Protein AF-A0AA35KRL3-F1 (afdb_monomer_lite)

Sequence (174 aa):
MENLPENLLLDILSLVPARDLICNCQLVCSQWRDLVDLPV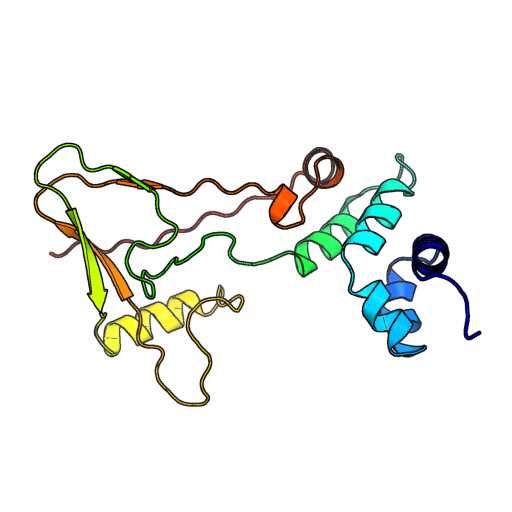LWKRKFRKRDHDSSPKPLAFYIFSRLKKNLIKNPDGQDGLDSWEIQTPAKGHWETEELSVEDSKSVGEMLSPYKMSNFGKNVEDAPVQLYCFAARNGPCSKSQLITLKDEGYWDELMDEARPTIEVKDWVDTPN

Foldseek 3Di:
DPDDPLVVVLVVLLPDDLVCLVPPQCPPDVSSVVSSLDLVSLVSNLVPDDPPDASAVSLVVSCVSLDAPQQPCQQCPVPCPQKDKDDPDPKDKGKAWDDLVVLVVVCVVCVVVPRPHQADPPDPDRRTTIHIDIPDDDMDIDHDGDVVVSSQDDVSCVRNVDDDDDDDDDDDDD

Secondary structure (DSSP, 8-state):
-TT--HHHHHHHHHHS-HHHHHHTGGGT-HHHHHHHHSHHHHHHHHHTS-TTS-SHHHHHHHHHHH-S--SSSSS-TTTTTT-EEE-SSS-EEEEEEPPHHHHHHHHHHHGGG--S-SS---TT-----EEEEEESS--EEE----TTTTT--HHHHHHH-PPPP---------

InterPro domains:
  IPR001810 F-box domain [PF12937] (2-47)
  IPR001810 F-box domain [PS50181] (1-45)
  IPR001810 F-box domain [SM00256] (4-45)
  IPR007397 F-box associated (FBA) domain [PF04300] (64-171)
  IPR007397 F-box associated (FBA) domain [PS51114] (60-174)
  IPR008979 Galactose-binding-like domain superfamily [SSF49785] (60-171)
  IPR036047 F-box-like domain superfamily [SSF81383] (1-53)
  IPR039752 F-box only protein [PTHR12125] (2-170)

pLDDT: mean 85.32, std 13.03, range [41.31, 96.75]

Radius of gyration: 21.5 Å; chains: 1; bounding box: 51×33×60 Å

Structure (mmCIF, N/CA/C/O backbone):
data_AF-A0AA35KRL3-F1
#
_entry.id   AF-A0AA35KRL3-F1
#
loop_
_atom_site.group_PDB
_atom_site.id
_atom_site.type_symbol
_atom_site.label_atom_id
_atom_site.label_alt_id
_atom_site.label_comp_id
_atom_site.label_asym_id
_atom_site.label_entity_id
_atom_site.label_seq_id
_atom_site.pdbx_PDB_ins_code
_atom_site.Cartn_x
_atom_site.Cartn_y
_atom_site.Cartn_z
_atom_site.occupancy
_atom_site.B_iso_or_equiv
_atom_site.auth_seq_id
_atom_site.auth_comp_id
_atom_site.auth_asym_id
_atom_site.auth_atom_id
_atom_site.pdbx_PDB_model_num
ATOM 1 N N . MET A 1 1 ? -12.073 -16.947 30.203 1.00 54.19 1 MET A N 1
ATOM 2 C CA . MET A 1 1 ? -12.677 -16.287 29.021 1.00 54.19 1 MET A CA 1
ATOM 3 C C . MET A 1 1 ? -12.269 -17.051 27.751 1.00 54.19 1 MET A C 1
ATOM 5 O O . MET A 1 1 ? -11.969 -16.442 26.740 1.00 54.19 1 MET A O 1
ATOM 9 N N . GLU A 1 2 ? -12.225 -18.389 27.804 1.00 52.94 2 GLU A N 1
ATOM 10 C CA . GLU A 1 2 ? -11.444 -19.212 26.857 1.00 52.94 2 GLU A CA 1
ATOM 11 C C . GLU A 1 2 ? -12.204 -19.703 25.615 1.00 52.94 2 GLU A C 1
ATOM 13 O O . GLU A 1 2 ? -11.661 -20.502 24.873 1.00 52.94 2 GLU A O 1
ATOM 18 N N . ASN A 1 3 ? -13.426 -19.240 25.331 1.00 68.75 3 ASN A N 1
ATOM 19 C CA . ASN A 1 3 ? -14.179 -19.728 24.161 1.00 68.75 3 ASN A CA 1
ATOM 20 C C . ASN A 1 3 ? -15.053 -18.651 23.500 1.00 68.75 3 ASN A C 1
ATOM 22 O O . ASN A 1 3 ? -16.167 -18.940 23.067 1.00 68.75 3 ASN A O 1
ATOM 26 N N . LEU A 1 4 ? -14.597 -17.395 23.443 1.00 76.00 4 LEU A N 1
ATOM 27 C CA . LEU A 1 4 ? -15.274 -16.408 22.599 1.00 76.00 4 LEU A CA 1
ATOM 28 C C . LEU A 1 4 ? -14.682 -16.467 21.178 1.00 76.00 4 LEU A C 1
ATOM 30 O O . LEU A 1 4 ? -13.475 -16.276 21.036 1.00 76.00 4 LEU A O 1
ATOM 34 N N . PRO A 1 5 ? -15.494 -16.695 20.129 1.00 89.94 5 PRO A N 1
ATOM 35 C CA . PRO A 1 5 ? -15.031 -16.632 18.748 1.00 89.94 5 PRO A CA 1
ATOM 36 C C . PRO A 1 5 ? -14.351 -15.297 18.432 1.00 89.94 5 PRO A C 1
ATOM 38 O O . PRO A 1 5 ? -14.873 -14.235 18.780 1.00 89.94 5 PRO A O 1
ATOM 41 N N . GLU A 1 6 ? -13.238 -15.336 17.697 1.00 89.94 6 GLU A N 1
ATOM 42 C CA . GLU A 1 6 ? -12.460 -14.141 17.332 1.00 89.94 6 GLU A CA 1
ATOM 43 C C . GLU A 1 6 ? -13.308 -13.065 16.652 1.00 89.94 6 GLU A C 1
ATOM 45 O O . GLU A 1 6 ? -13.138 -11.878 16.908 1.00 89.94 6 GLU A O 1
ATOM 50 N N . ASN A 1 7 ? -14.285 -13.470 15.838 1.00 90.12 7 ASN A N 1
ATOM 51 C CA . ASN A 1 7 ? -15.197 -12.536 15.185 1.00 90.12 7 ASN A CA 1
ATOM 52 C C . ASN A 1 7 ? -16.020 -11.702 16.172 1.00 90.12 7 ASN A C 1
ATOM 54 O O . ASN A 1 7 ? -16.206 -10.512 15.920 1.00 90.12 7 ASN A O 1
ATOM 58 N N . LEU A 1 8 ? -16.465 -12.293 17.285 1.00 91.31 8 LEU A N 1
ATOM 59 C CA . LEU A 1 8 ? -17.183 -11.564 18.332 1.00 91.31 8 LEU A CA 1
ATOM 60 C C . LEU A 1 8 ? -16.227 -10.677 19.128 1.00 91.31 8 LEU A C 1
ATOM 62 O O . LEU A 1 8 ? -16.583 -9.554 19.475 1.00 91.31 8 LEU A O 1
ATOM 66 N N . LEU A 1 9 ? -15.000 -11.143 19.370 1.00 92.75 9 LEU A N 1
ATOM 67 C CA . LEU A 1 9 ? -13.985 -10.337 20.043 1.00 92.75 9 LEU A CA 1
ATOM 68 C C . LEU A 1 9 ? -13.604 -9.106 19.205 1.00 92.75 9 LEU A C 1
ATOM 70 O O . LEU A 1 9 ? -13.554 -8.003 19.738 1.00 92.75 9 LEU A O 1
ATOM 74 N N . LEU A 1 10 ? -13.453 -9.254 17.887 1.00 94.62 10 LEU A N 1
ATOM 75 C CA . LEU A 1 10 ? -13.273 -8.142 16.948 1.00 94.62 10 LEU A CA 1
ATOM 76 C C . LEU A 1 10 ? -14.447 -7.153 16.988 1.00 94.62 10 LEU A C 1
ATOM 78 O O . LEU A 1 10 ? -14.236 -5.941 16.913 1.00 94.62 10 LEU A O 1
ATOM 82 N N . ASP A 1 11 ? -15.682 -7.641 17.122 1.00 92.94 11 ASP A N 1
ATOM 83 C CA . ASP A 1 11 ? -16.846 -6.766 17.249 1.00 92.94 11 ASP A CA 1
ATOM 84 C C . ASP A 1 11 ? -16.855 -6.000 18.568 1.00 92.94 11 ASP A C 1
ATOM 86 O O . ASP A 1 11 ? -17.085 -4.791 18.542 1.00 92.94 11 ASP A O 1
ATOM 90 N N . ILE A 1 12 ? -16.528 -6.652 19.684 1.00 93.50 12 ILE A N 1
ATOM 91 C CA . ILE A 1 12 ? -16.389 -6.001 20.993 1.00 93.50 12 ILE A CA 1
ATOM 92 C C . ILE A 1 12 ? -15.280 -4.947 20.944 1.00 93.50 12 ILE A C 1
ATOM 94 O O . ILE A 1 12 ? -15.515 -3.786 21.275 1.00 93.50 12 ILE A O 1
ATOM 98 N N . LEU A 1 13 ? -14.090 -5.317 20.465 1.00 94.12 13 LEU A N 1
ATOM 99 C CA . LEU A 1 13 ? -12.945 -4.414 20.356 1.00 94.12 13 LEU A CA 1
ATOM 100 C C . LEU A 1 13 ? -13.250 -3.221 19.442 1.00 94.12 13 LEU A C 1
ATOM 102 O O . LEU A 1 13 ? -12.847 -2.102 19.741 1.00 94.12 13 LEU A O 1
ATOM 106 N N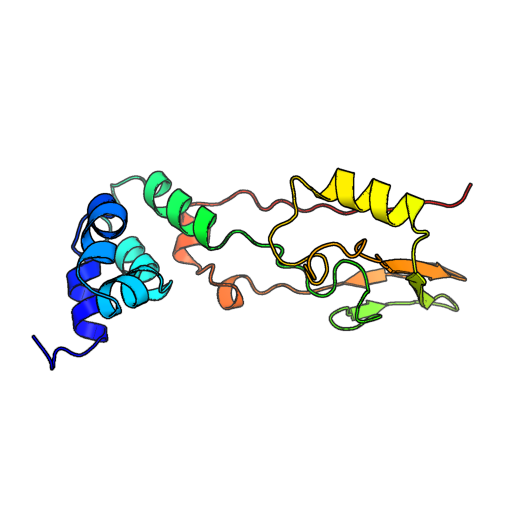 . SER A 1 14 ? -14.030 -3.397 18.370 1.00 94.31 14 SER A N 1
ATOM 107 C CA . SER A 1 14 ? -14.378 -2.282 17.475 1.00 94.31 14 SER A CA 1
ATOM 108 C C . SER A 1 14 ? -15.147 -1.143 18.171 1.00 94.31 14 SER A C 1
ATOM 110 O O . SER A 1 14 ? -15.057 0.010 17.730 1.00 94.31 14 SER A O 1
ATOM 112 N N . LEU A 1 15 ? -15.843 -1.445 19.276 1.00 92.62 15 LEU A N 1
ATOM 113 C CA . LEU A 1 15 ? -16.582 -0.478 20.095 1.00 92.62 15 LEU A CA 1
ATOM 114 C C . LEU A 1 15 ? -15.670 0.313 21.048 1.00 92.62 15 LEU A C 1
ATOM 116 O O . LEU A 1 15 ? -16.017 1.421 21.449 1.00 92.62 15 LEU A O 1
ATOM 120 N N . VAL A 1 16 ? -14.491 -0.214 21.384 1.00 93.12 16 VAL A N 1
ATOM 121 C CA . VAL A 1 16 ? -13.528 0.424 22.297 1.00 93.12 16 VAL A CA 1
ATOM 122 C C . VAL A 1 16 ? -12.851 1.614 21.602 1.00 93.12 16 VAL A C 1
ATOM 124 O O . VAL A 1 16 ? -12.487 1.486 20.429 1.00 93.12 16 VAL A O 1
ATOM 127 N N . PRO A 1 17 ? -12.651 2.779 22.253 1.00 90.94 17 PRO A N 1
ATOM 128 C CA . PRO A 1 17 ? -11.957 3.919 21.651 1.00 90.94 17 PRO A CA 1
ATOM 129 C C . PRO A 1 17 ? -10.589 3.543 21.062 1.00 90.94 17 PRO A C 1
ATOM 131 O O . PRO A 1 17 ? -9.849 2.746 21.632 1.00 90.94 17 PRO A O 1
ATOM 134 N N . ALA A 1 18 ? -10.224 4.140 19.920 1.00 90.50 18 ALA A N 1
ATOM 135 C CA . ALA A 1 18 ? -8.994 3.781 19.197 1.00 90.50 18 ALA A CA 1
ATOM 136 C C . ALA A 1 18 ? -7.736 3.922 20.068 1.00 90.50 18 ALA A C 1
ATOM 138 O O . ALA A 1 18 ? -6.846 3.079 20.017 1.00 90.50 18 ALA A O 1
ATOM 139 N N . ARG A 1 19 ? -7.697 4.958 20.913 1.00 89.06 19 ARG A N 1
ATOM 140 C CA . ARG A 1 19 ? -6.604 5.185 21.860 1.00 89.06 19 ARG A CA 1
ATOM 141 C C . ARG A 1 19 ? -6.451 4.031 22.851 1.00 89.06 19 ARG A C 1
ATOM 143 O O . ARG A 1 19 ? -5.332 3.606 23.103 1.00 89.06 19 ARG A O 1
ATOM 150 N N . ASP A 1 20 ? -7.553 3.510 23.380 1.00 93.25 20 ASP A N 1
ATOM 151 C CA . ASP A 1 20 ? -7.516 2.411 24.346 1.00 93.25 20 ASP A CA 1
ATOM 152 C C . ASP A 1 20 ? -7.166 1.082 23.682 1.00 93.25 20 ASP A C 1
ATOM 154 O O . ASP A 1 20 ? -6.430 0.293 24.272 1.00 93.25 20 ASP A O 1
ATOM 158 N N . LEU A 1 21 ? -7.591 0.870 22.431 1.00 93.44 21 LEU A N 1
ATOM 159 C CA . LEU A 1 21 ? -7.145 -0.279 21.640 1.00 93.44 21 LEU A CA 1
ATOM 160 C C . LEU A 1 21 ? -5.618 -0.320 21.528 1.00 93.44 21 LEU A C 1
ATOM 162 O O . LEU A 1 21 ? -5.016 -1.365 21.753 1.00 93.44 21 LEU A O 1
ATOM 166 N N . ILE A 1 22 ? -5.004 0.827 21.235 1.00 89.81 22 ILE A N 1
ATOM 167 C CA . ILE A 1 22 ? -3.557 0.948 21.020 1.00 89.81 22 ILE A CA 1
ATOM 168 C C . ILE A 1 22 ? -2.791 0.886 22.344 1.00 89.81 22 ILE A C 1
ATOM 170 O O . ILE A 1 22 ? -1.807 0.164 22.452 1.00 89.81 22 ILE A O 1
ATOM 174 N N . CYS A 1 23 ? -3.215 1.650 23.352 1.00 90.38 23 CYS A N 1
ATOM 175 C CA . CYS A 1 23 ? -2.432 1.825 24.575 1.00 90.38 23 CYS A CA 1
ATOM 176 C C . CYS A 1 23 ? -2.687 0.745 25.631 1.00 90.38 23 CYS A C 1
ATOM 178 O O . CYS A 1 23 ? -1.793 0.465 26.422 1.00 90.38 23 CYS A O 1
ATOM 180 N N . ASN A 1 24 ? -3.893 0.172 25.672 1.00 94.44 24 ASN A N 1
ATOM 181 C CA . ASN A 1 24 ? -4.340 -0.656 26.792 1.00 94.44 24 ASN A CA 1
ATOM 182 C C . ASN A 1 24 ? -4.699 -2.082 26.349 1.00 94.44 24 ASN A C 1
ATOM 184 O O . ASN A 1 24 ? -4.236 -3.046 26.954 1.00 94.44 24 ASN A O 1
ATOM 188 N N . CYS A 1 25 ? -5.478 -2.251 25.274 1.00 92.88 25 CYS A N 1
ATOM 189 C CA . CYS A 1 25 ? -5.967 -3.570 24.851 1.00 92.88 25 CYS A CA 1
ATOM 190 C C . CYS A 1 25 ? -4.844 -4.514 24.398 1.00 92.88 25 CYS A C 1
ATOM 192 O O . CYS A 1 25 ? -4.894 -5.702 24.708 1.00 92.88 25 CYS A O 1
ATOM 194 N N . GLN A 1 26 ? -3.799 -3.997 23.742 1.00 91.69 26 GLN A N 1
ATOM 195 C CA . GLN A 1 26 ? -2.623 -4.788 23.340 1.00 91.69 26 GLN A CA 1
ATOM 196 C C . GLN A 1 26 ? -1.798 -5.340 24.521 1.00 91.69 26 GLN A C 1
ATOM 198 O O . GLN A 1 26 ? -0.937 -6.209 24.331 1.00 91.69 26 GLN A O 1
ATOM 203 N N . LEU A 1 27 ? -2.034 -4.829 25.735 1.00 94.31 27 LEU A N 1
ATOM 204 C CA . LEU A 1 27 ? -1.353 -5.241 26.964 1.00 94.31 27 LEU A CA 1
ATOM 205 C C . LEU A 1 27 ? -2.150 -6.278 27.768 1.00 94.31 27 LEU A C 1
ATOM 207 O O . LEU A 1 27 ? -1.616 -6.830 28.725 1.00 94.31 27 LEU A O 1
ATOM 211 N N . VAL A 1 28 ? -3.403 -6.558 27.389 1.00 94.94 28 VAL A N 1
ATOM 212 C CA . VAL A 1 28 ? -4.277 -7.494 28.114 1.00 94.94 28 VAL A CA 1
ATOM 213 C C . VAL A 1 28 ? -3.788 -8.936 27.956 1.00 94.94 28 VAL A C 1
ATOM 215 O O . VAL A 1 28 ? -3.583 -9.630 28.949 1.00 94.94 28 VAL A O 1
ATOM 218 N N . CYS A 1 29 ? -3.598 -9.394 26.715 1.00 93.12 29 CYS A N 1
ATOM 219 C CA . CYS A 1 29 ? -3.025 -10.702 26.386 1.00 93.12 29 CYS A CA 1
ATOM 220 C C . CYS A 1 29 ? -2.539 -10.741 24.924 1.00 93.12 29 CYS A C 1
ATOM 222 O O . CYS A 1 29 ? -2.819 -9.823 24.148 1.00 93.12 29 CYS A O 1
ATOM 224 N N . SER A 1 30 ? -1.829 -11.808 24.533 1.00 93.00 30 SER A N 1
ATOM 225 C CA . SER A 1 30 ? -1.348 -12.001 23.154 1.00 93.00 30 SER A CA 1
ATOM 226 C C . SER A 1 30 ? -2.486 -12.014 22.135 1.00 93.00 30 SER A C 1
ATOM 228 O O . SER A 1 30 ? -2.425 -11.273 21.166 1.00 93.00 30 SER A O 1
ATOM 230 N N . GLN A 1 31 ? -3.577 -12.736 22.409 1.00 93.06 31 GLN A N 1
ATOM 231 C CA . GLN A 1 31 ? -4.731 -12.795 21.505 1.00 93.06 31 GLN A CA 1
ATOM 232 C C . GLN A 1 31 ? -5.308 -11.402 21.205 1.00 93.06 31 GLN A C 1
ATOM 234 O O . GLN A 1 31 ? -5.651 -11.098 20.067 1.00 93.06 31 GLN A O 1
ATOM 239 N N . TRP A 1 32 ? -5.417 -10.530 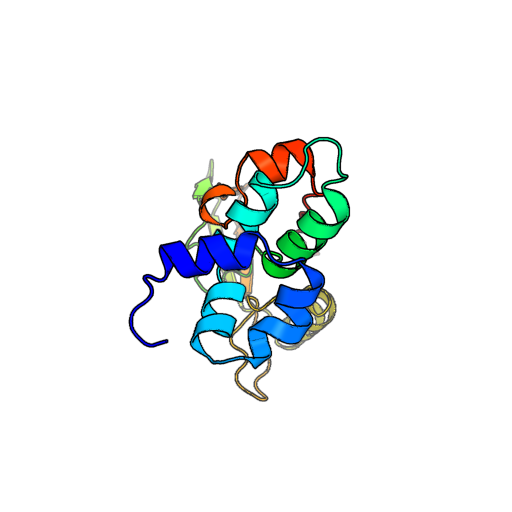22.212 1.00 93.88 32 TRP A N 1
ATOM 240 C CA . TRP A 1 32 ? -5.918 -9.170 22.004 1.00 93.88 32 TRP A CA 1
ATOM 241 C C . TRP A 1 32 ? -4.940 -8.329 21.192 1.00 93.88 32 TRP A C 1
ATOM 243 O O . TRP A 1 32 ? -5.373 -7.566 20.334 1.00 93.88 32 TRP A O 1
ATOM 253 N N . ARG A 1 33 ? -3.635 -8.479 21.433 1.00 93.31 33 ARG A N 1
ATOM 254 C CA . ARG A 1 33 ? -2.603 -7.825 20.625 1.00 93.31 33 ARG A CA 1
ATOM 255 C C . ARG A 1 33 ? -2.712 -8.232 19.161 1.00 93.31 33 ARG A C 1
ATOM 257 O O . ARG A 1 33 ? -2.852 -7.351 18.318 1.00 93.31 33 ARG A O 1
ATOM 264 N N . ASP A 1 34 ? -2.760 -9.534 18.897 1.00 93.06 34 ASP A N 1
ATOM 265 C CA . ASP A 1 34 ? -2.845 -10.086 17.546 1.00 93.06 34 ASP A CA 1
ATOM 266 C C . ASP A 1 34 ? -4.092 -9.556 16.825 1.00 93.06 34 ASP A C 1
ATOM 268 O O . ASP A 1 34 ? -4.001 -9.059 15.706 1.00 93.06 34 ASP A O 1
ATOM 272 N N . LEU A 1 35 ? -5.250 -9.546 17.497 1.00 93.69 35 LEU A N 1
ATOM 273 C CA . LEU A 1 35 ? -6.488 -9.000 16.933 1.00 93.69 35 LEU A CA 1
ATOM 274 C C . LEU A 1 35 ? -6.446 -7.484 16.704 1.00 93.69 35 LEU A C 1
ATOM 276 O O . LEU A 1 35 ? -7.022 -7.009 15.723 1.00 93.69 35 LEU A O 1
ATOM 280 N N . VAL A 1 36 ? -5.800 -6.714 17.587 1.00 92.50 36 VAL A N 1
ATOM 281 C CA . VAL A 1 36 ? -5.626 -5.265 17.393 1.00 92.50 36 VAL A CA 1
ATOM 282 C C . VAL A 1 36 ? -4.678 -4.971 16.235 1.00 92.50 36 VAL A C 1
ATOM 284 O O . VAL A 1 36 ? -4.859 -3.971 15.543 1.00 92.50 36 VAL A O 1
ATOM 287 N N . ASP A 1 37 ? -3.709 -5.840 15.976 1.00 88.81 37 ASP A N 1
ATOM 288 C CA . ASP A 1 37 ? -2.798 -5.693 14.846 1.00 88.81 37 ASP A CA 1
ATOM 289 C C . ASP A 1 37 ? -3.443 -6.073 13.499 1.00 88.81 37 ASP A C 1
ATOM 291 O O . ASP A 1 37 ? -2.941 -5.660 12.449 1.00 88.81 37 ASP A O 1
ATOM 295 N N . LEU A 1 38 ? -4.588 -6.772 13.496 1.00 89.44 38 LEU A N 1
ATOM 296 C CA . LEU A 1 38 ? -5.290 -7.141 12.265 1.00 89.44 38 LEU A CA 1
ATOM 297 C C . LEU A 1 38 ? -5.971 -5.940 11.571 1.00 89.44 38 LEU A C 1
ATOM 299 O O . LEU A 1 38 ? -6.796 -5.244 12.178 1.00 89.44 38 LEU A O 1
ATOM 303 N N . PRO A 1 39 ? -5.795 -5.770 10.243 1.00 87.75 39 PRO A N 1
ATOM 304 C CA . PRO A 1 39 ? -6.485 -4.731 9.466 1.00 87.75 39 PRO A CA 1
ATOM 305 C C . PRO A 1 39 ? -8.019 -4.799 9.545 1.00 87.75 39 PRO A C 1
ATOM 307 O O . PRO A 1 39 ? -8.702 -3.774 9.472 1.00 87.75 39 PRO A O 1
ATOM 310 N N . VAL A 1 40 ? -8.582 -6.002 9.724 1.00 91.06 40 VAL A N 1
ATOM 311 C CA . VAL A 1 40 ? -10.038 -6.211 9.775 1.00 91.06 40 VAL A CA 1
ATOM 312 C C . VAL A 1 40 ? -10.698 -5.482 10.951 1.00 91.06 40 VAL A C 1
ATOM 314 O O . VAL A 1 40 ? -11.809 -4.971 10.789 1.00 91.06 40 VAL A O 1
ATOM 317 N N . LEU A 1 41 ? -10.024 -5.368 12.104 1.00 94.06 41 LEU A N 1
ATOM 318 C CA . LEU A 1 41 ? -10.538 -4.620 13.256 1.00 94.06 41 LEU A CA 1
ATOM 319 C C . LEU A 1 41 ? -10.720 -3.146 12.895 1.00 94.06 41 LEU A C 1
ATOM 321 O O . LEU A 1 41 ? -11.785 -2.563 13.112 1.00 94.06 41 LEU A O 1
ATOM 325 N N . TRP A 1 42 ? -9.681 -2.555 12.312 1.00 92.56 42 TRP A N 1
ATOM 326 C CA . TRP A 1 42 ? -9.652 -1.141 11.961 1.00 92.56 42 TRP A CA 1
ATOM 327 C C . TRP A 1 42 ? -10.632 -0.809 10.846 1.00 92.56 42 TRP A C 1
ATOM 329 O O . TRP A 1 42 ? -11.287 0.228 10.913 1.00 92.56 42 TRP A O 1
ATOM 339 N N . LYS A 1 43 ? -10.837 -1.723 9.893 1.00 92.00 43 LYS A N 1
ATOM 340 C CA . LYS A 1 43 ? -11.906 -1.610 8.895 1.00 92.00 43 LYS A CA 1
ATOM 341 C C . LYS A 1 43 ? -13.296 -1.592 9.539 1.00 92.00 43 LYS A C 1
ATOM 343 O O . LYS A 1 43 ? -14.108 -0.727 9.209 1.00 92.00 43 LYS A O 1
ATOM 348 N N . ARG A 1 44 ? -13.580 -2.499 10.487 1.00 93.38 44 ARG A N 1
ATOM 349 C CA . ARG A 1 44 ? -14.859 -2.503 11.232 1.00 93.38 44 ARG A CA 1
ATOM 350 C C . ARG A 1 44 ? -15.041 -1.217 12.026 1.00 93.38 44 ARG A C 1
ATOM 352 O O . ARG A 1 44 ? -16.110 -0.617 11.974 1.00 93.38 44 ARG A O 1
ATOM 359 N N . LYS A 1 45 ? -13.996 -0.778 12.728 1.00 92.62 45 LYS A N 1
ATOM 360 C CA . LYS A 1 45 ? -14.019 0.454 13.517 1.00 92.62 45 LYS A CA 1
ATOM 361 C C . LYS A 1 45 ? -14.236 1.692 12.649 1.00 92.62 45 LYS A C 1
ATOM 363 O O . LYS A 1 45 ? -15.022 2.555 13.019 1.00 92.62 45 LYS A O 1
ATOM 368 N N . PHE A 1 46 ? -13.580 1.754 11.491 1.00 92.00 46 PHE A N 1
ATOM 369 C CA . PHE A 1 46 ? -13.757 2.824 10.515 1.00 92.00 46 PHE A CA 1
ATOM 370 C C . PHE A 1 46 ? -15.204 2.878 10.031 1.00 92.00 46 PHE A C 1
ATOM 372 O O . PHE A 1 46 ? -15.788 3.950 10.037 1.00 92.00 46 PHE A O 1
ATOM 379 N N . ARG A 1 47 ? -15.819 1.738 9.700 1.00 90.12 47 ARG A N 1
ATOM 380 C CA . ARG A 1 47 ? -17.221 1.677 9.246 1.00 90.12 47 ARG A CA 1
ATOM 381 C C . ARG A 1 47 ? -18.256 1.985 10.329 1.00 90.12 47 ARG A C 1
ATOM 383 O O . ARG A 1 47 ? -19.302 2.527 10.012 1.00 90.12 47 ARG A O 1
ATOM 390 N N . LYS A 1 48 ? -17.986 1.626 11.587 1.00 89.38 48 LYS A N 1
ATOM 391 C CA . LYS A 1 48 ? -18.883 1.891 12.729 1.00 89.38 48 LYS A CA 1
ATOM 392 C C . LYS A 1 48 ? -18.752 3.312 13.286 1.00 89.38 48 LYS A C 1
ATOM 394 O O . LYS A 1 48 ? -19.438 3.634 14.253 1.00 89.38 48 LYS A O 1
ATOM 399 N N . ARG A 1 49 ? -17.841 4.134 12.752 1.00 87.06 49 ARG A N 1
ATOM 400 C CA . ARG A 1 49 ? -17.728 5.526 13.188 1.00 87.06 49 ARG A CA 1
ATOM 401 C C . ARG A 1 49 ? -19.019 6.272 12.869 1.00 87.06 49 ARG A C 1
ATOM 403 O O . ARG A 1 49 ? -19.717 5.934 11.919 1.00 87.06 49 ARG A O 1
ATOM 410 N N . ASP A 1 50 ? -19.271 7.322 13.629 1.00 81.19 50 ASP A N 1
ATOM 411 C CA . ASP A 1 50 ? -20.286 8.291 13.255 1.00 81.19 50 ASP A CA 1
ATOM 412 C C . ASP A 1 50 ? -19.853 9.023 11.973 1.00 81.19 50 ASP A C 1
ATOM 414 O O . ASP A 1 50 ? -18.723 9.514 11.898 1.00 81.19 50 ASP A O 1
ATOM 418 N N . HIS A 1 51 ? -20.723 9.072 10.963 1.00 76.25 51 HIS A N 1
ATOM 419 C CA . HIS A 1 51 ? -20.433 9.744 9.692 1.00 76.25 51 HIS A CA 1
ATOM 420 C C . HIS A 1 51 ? -20.212 11.251 9.873 1.00 76.25 51 HIS A C 1
ATOM 422 O O . HIS A 1 51 ? -19.454 11.841 9.104 1.00 76.25 51 HIS A O 1
ATOM 428 N N . ASP A 1 52 ? -20.786 11.847 10.922 1.00 75.38 52 ASP A N 1
ATOM 429 C CA . ASP A 1 52 ? -20.572 13.255 11.270 1.00 75.38 52 ASP A CA 1
ATOM 430 C C . ASP A 1 52 ? -19.181 13.502 11.889 1.00 75.38 52 ASP A C 1
ATOM 432 O O . ASP A 1 52 ? -18.703 14.637 11.973 1.00 75.38 52 ASP A O 1
ATOM 436 N N . SER A 1 53 ? -18.482 12.439 12.301 1.00 81.75 53 SER A N 1
ATOM 437 C CA . SER A 1 53 ? -17.130 12.527 12.848 1.00 81.75 53 SER A CA 1
ATOM 438 C C . SER A 1 53 ? -16.063 12.531 11.754 1.00 81.75 53 SER A C 1
ATOM 440 O O . SER A 1 53 ? -16.056 11.714 10.834 1.00 81.75 53 SER A O 1
ATOM 442 N N . SER A 1 54 ? -15.068 13.407 11.911 1.00 84.44 54 SER A N 1
ATOM 443 C CA . SER A 1 54 ? -13.923 13.479 10.999 1.00 84.44 54 SER A CA 1
ATOM 444 C C . SER A 1 54 ? -13.177 12.135 10.914 1.00 84.44 54 SER A C 1
ATOM 446 O O . SER A 1 54 ? -12.714 11.628 11.942 1.00 84.44 54 SER A O 1
ATOM 448 N N . PRO A 1 55 ? -12.954 11.580 9.705 1.00 86.94 55 PRO A N 1
ATOM 449 C CA . PRO A 1 55 ? -12.214 10.331 9.541 1.00 86.94 55 PRO A CA 1
ATOM 450 C C . PRO A 1 55 ? -10.712 10.491 9.796 1.00 86.94 55 PRO A C 1
ATOM 452 O O . PRO A 1 55 ? -10.018 9.494 9.989 1.00 86.94 55 PRO A O 1
ATOM 455 N N . LYS A 1 56 ? -10.190 11.727 9.801 1.00 85.69 56 LYS A N 1
ATOM 456 C CA . LYS A 1 56 ? -8.749 12.015 9.725 1.00 85.69 56 LYS A CA 1
ATOM 457 C C . LYS A 1 56 ? -7.899 11.313 10.792 1.00 85.69 56 LYS A C 1
ATOM 459 O O . LYS A 1 56 ? -6.900 10.719 10.399 1.00 85.69 56 LYS A O 1
ATOM 464 N N . PRO A 1 57 ? -8.237 11.321 12.098 1.00 87.69 57 PRO A N 1
ATOM 465 C CA . PRO A 1 57 ? -7.368 10.709 13.107 1.00 87.69 57 PRO A CA 1
ATOM 466 C C . PRO A 1 57 ? -7.267 9.187 12.956 1.00 87.69 57 PRO A C 1
ATOM 468 O O . PRO A 1 57 ? -6.186 8.611 13.064 1.00 87.69 57 PRO A O 1
ATOM 471 N N . LEU A 1 58 ? -8.398 8.536 12.672 1.00 89.56 58 LEU A N 1
ATOM 472 C CA . LEU A 1 58 ? -8.460 7.089 12.495 1.00 89.56 58 LEU A CA 1
ATOM 473 C C . LEU A 1 58 ? -7.823 6.666 11.167 1.00 89.56 58 LEU A C 1
ATOM 475 O O . LEU A 1 58 ? -7.046 5.717 11.138 1.00 89.56 58 LEU A O 1
ATOM 479 N N . ALA A 1 59 ? -8.106 7.401 10.089 1.00 91.94 59 ALA A N 1
ATOM 480 C CA . ALA A 1 59 ? -7.494 7.184 8.785 1.00 91.94 59 ALA A CA 1
ATOM 481 C C . ALA A 1 59 ? -5.974 7.365 8.842 1.00 91.94 59 ALA A C 1
ATOM 483 O O . ALA A 1 59 ? -5.253 6.526 8.318 1.00 91.94 59 ALA A O 1
ATOM 484 N N . PHE A 1 60 ? -5.480 8.402 9.531 1.00 90.38 60 PHE A N 1
ATOM 485 C CA . PHE A 1 60 ? -4.048 8.614 9.740 1.00 90.38 60 PHE A CA 1
ATOM 486 C C . PHE A 1 60 ? -3.397 7.390 10.381 1.00 90.38 60 PHE A C 1
ATOM 488 O O . PHE A 1 60 ? -2.437 6.861 9.832 1.00 90.38 60 PHE A O 1
ATOM 495 N N . TYR A 1 61 ? -3.961 6.892 11.486 1.00 88.44 61 TYR A N 1
ATOM 496 C CA . TYR A 1 61 ? -3.445 5.693 12.145 1.00 88.44 61 TYR A CA 1
ATOM 497 C C . TYR A 1 61 ? -3.425 4.477 11.203 1.00 88.44 61 TYR A C 1
ATOM 499 O O . TYR A 1 61 ? -2.411 3.783 11.114 1.00 88.44 61 TYR A O 1
ATOM 507 N N . ILE A 1 62 ? -4.516 4.242 10.464 1.00 91.00 62 ILE A N 1
ATOM 508 C CA . ILE A 1 62 ? -4.612 3.135 9.502 1.00 91.00 62 ILE A CA 1
ATOM 509 C C . ILE A 1 62 ? -3.536 3.272 8.418 1.00 91.00 62 ILE A C 1
ATOM 511 O O . ILE A 1 62 ? -2.786 2.327 8.176 1.00 91.00 62 ILE A O 1
ATOM 515 N N . PHE A 1 63 ? -3.405 4.447 7.799 1.00 92.00 63 PHE A N 1
ATOM 516 C CA . PHE A 1 63 ? -2.403 4.681 6.762 1.00 92.00 63 PHE A CA 1
ATOM 517 C C . PHE A 1 63 ? -0.980 4.550 7.292 1.00 92.00 63 PHE A C 1
ATOM 519 O O . PHE A 1 63 ? -0.151 3.976 6.598 1.00 92.00 63 PHE A O 1
ATOM 526 N N . SER A 1 64 ? -0.688 4.999 8.516 1.00 87.81 64 SER A N 1
ATOM 527 C CA . SER A 1 64 ? 0.627 4.804 9.138 1.00 87.81 64 SER A CA 1
ATOM 528 C C . SER A 1 64 ? 0.991 3.326 9.294 1.00 87.81 64 SER A C 1
ATOM 530 O O . SER A 1 64 ? 2.166 2.990 9.195 1.00 87.81 64 SER A O 1
ATOM 532 N N . ARG A 1 65 ? 0.003 2.446 9.511 1.00 84.75 65 ARG A N 1
ATOM 533 C CA . ARG A 1 65 ? 0.203 0.992 9.631 1.00 84.75 65 ARG A CA 1
ATOM 534 C C . ARG A 1 65 ? 0.289 0.281 8.282 1.00 84.75 65 ARG A C 1
ATOM 536 O O . ARG A 1 65 ? 0.993 -0.715 8.181 1.00 84.75 65 ARG A O 1
ATOM 543 N N . LEU A 1 66 ? -0.417 0.778 7.267 1.00 88.38 66 LEU A N 1
ATOM 544 C CA . LEU A 1 66 ? -0.373 0.227 5.908 1.00 88.38 66 LEU A CA 1
ATOM 545 C C . LEU A 1 66 ? 0.806 0.758 5.082 1.00 88.38 66 LEU A C 1
ATOM 547 O O . LEU A 1 66 ? 1.125 0.180 4.048 1.00 88.38 66 LEU A O 1
ATOM 551 N N . LYS A 1 67 ? 1.443 1.856 5.512 1.00 88.62 67 LYS A N 1
ATOM 552 C CA . LYS A 1 67 ? 2.523 2.527 4.782 1.00 88.62 67 LYS A CA 1
ATOM 553 C C . LYS A 1 67 ? 3.644 1.524 4.469 1.00 88.62 67 LYS A C 1
ATOM 555 O O . LYS A 1 67 ? 4.336 1.066 5.374 1.00 88.62 67 LYS A O 1
ATOM 560 N N . LYS A 1 68 ? 3.867 1.250 3.181 1.00 88.81 68 LYS A N 1
ATOM 561 C CA . LYS A 1 68 ? 4.988 0.459 2.634 1.00 88.81 68 LYS A CA 1
ATOM 562 C C . LYS A 1 68 ? 5.228 0.825 1.166 1.00 88.81 68 LYS A C 1
ATOM 564 O O . LYS A 1 68 ? 4.387 1.495 0.567 1.00 88.81 68 LYS A O 1
ATOM 569 N N . ASN A 1 69 ? 6.350 0.391 0.588 1.00 91.12 69 ASN A N 1
ATOM 570 C CA . ASN A 1 69 ? 6.507 0.436 -0.867 1.00 91.12 69 ASN A CA 1
ATOM 571 C C . ASN A 1 69 ? 5.586 -0.622 -1.496 1.00 91.12 69 ASN A C 1
ATOM 573 O O . ASN A 1 69 ? 5.677 -1.798 -1.143 1.00 91.12 69 ASN A O 1
ATOM 577 N N . LEU A 1 70 ? 4.690 -0.190 -2.385 1.00 94.50 70 LEU A N 1
ATOM 578 C CA . LEU A 1 70 ? 3.741 -1.065 -3.081 1.00 94.50 70 LEU A CA 1
ATOM 579 C C . LEU A 1 70 ? 4.298 -1.602 -4.406 1.00 94.50 70 LEU A C 1
ATOM 581 O O . LEU A 1 70 ? 3.717 -2.520 -4.976 1.00 94.50 70 LEU A O 1
ATOM 585 N N . ILE A 1 71 ? 5.415 -1.047 -4.885 1.00 94.25 71 ILE A N 1
ATOM 586 C CA . ILE A 1 71 ? 6.108 -1.532 -6.076 1.00 94.25 71 ILE A CA 1
ATOM 587 C C . ILE A 1 71 ? 6.895 -2.785 -5.704 1.00 94.25 71 ILE A C 1
ATOM 589 O O . ILE A 1 71 ? 7.735 -2.768 -4.799 1.00 94.25 71 ILE A O 1
ATOM 593 N N . LYS A 1 72 ? 6.634 -3.871 -6.424 1.00 93.31 72 LYS A N 1
ATOM 594 C CA . LYS A 1 72 ? 7.393 -5.120 -6.326 1.00 93.31 72 LYS A CA 1
ATOM 595 C C . LYS A 1 72 ? 8.669 -5.037 -7.155 1.00 93.31 72 LYS A C 1
ATOM 597 O O . LYS A 1 72 ? 8.638 -4.455 -8.239 1.00 93.31 72 LYS A O 1
ATOM 602 N N . ASN A 1 73 ? 9.742 -5.650 -6.649 1.00 91.94 73 ASN A N 1
ATOM 603 C CA . ASN A 1 73 ? 11.068 -5.683 -7.277 1.00 91.94 73 ASN A CA 1
ATOM 604 C C . ASN A 1 73 ? 11.520 -4.289 -7.788 1.00 91.94 73 ASN A C 1
ATOM 606 O O . ASN A 1 73 ? 11.717 -4.099 -8.991 1.00 91.94 73 ASN A O 1
ATOM 610 N N . PRO A 1 74 ? 11.585 -3.264 -6.913 1.00 90.38 74 PRO A N 1
ATOM 611 C CA . PRO A 1 74 ? 11.850 -1.887 -7.332 1.00 90.38 74 PRO A CA 1
ATOM 612 C C . PRO A 1 74 ? 13.303 -1.643 -7.764 1.00 90.38 74 PRO A C 1
ATOM 614 O O . PRO A 1 74 ? 13.540 -0.710 -8.526 1.00 90.38 74 PRO A O 1
ATOM 617 N N . ASP A 1 75 ? 14.252 -2.455 -7.295 1.00 87.31 75 ASP A N 1
ATOM 618 C CA . ASP A 1 75 ? 15.688 -2.362 -7.587 1.00 87.31 75 ASP A CA 1
ATOM 619 C C . ASP A 1 75 ? 16.156 -3.372 -8.647 1.00 87.31 75 ASP A C 1
ATOM 621 O O . ASP A 1 75 ? 17.260 -3.258 -9.158 1.00 87.31 75 ASP A O 1
ATOM 625 N N . GLY A 1 76 ? 15.322 -4.336 -9.039 1.00 89.25 76 GLY A N 1
ATOM 626 C CA . GLY A 1 76 ? 15.701 -5.337 -10.033 1.00 89.25 76 GLY A CA 1
ATOM 627 C C . GLY A 1 76 ? 16.518 -6.489 -9.459 1.00 89.25 76 GLY A C 1
ATOM 628 O O . GLY A 1 76 ? 17.052 -7.271 -10.239 1.00 89.25 76 GLY A O 1
ATOM 629 N N . GLN A 1 77 ? 16.598 -6.638 -8.130 1.00 89.50 77 GLN A N 1
ATOM 630 C CA . GLN A 1 77 ? 17.265 -7.780 -7.493 1.00 89.50 77 GLN A CA 1
ATOM 631 C C . GLN A 1 77 ? 16.729 -9.126 -8.010 1.00 89.50 77 GLN A C 1
ATOM 633 O O . GLN A 1 77 ? 17.498 -10.066 -8.206 1.00 89.50 77 GLN A O 1
ATOM 638 N N . ASP A 1 78 ? 15.426 -9.192 -8.291 1.00 91.00 78 ASP A N 1
ATOM 639 C CA . ASP A 1 78 ? 14.764 -10.363 -8.873 1.00 91.00 78 ASP A CA 1
ATOM 640 C C . ASP A 1 78 ? 14.675 -10.260 -10.414 1.00 91.00 78 ASP A C 1
ATOM 642 O O . ASP A 1 78 ? 13.711 -10.691 -11.047 1.00 91.00 78 ASP A O 1
ATOM 646 N N . GLY A 1 79 ? 15.657 -9.623 -11.057 1.00 91.62 79 GLY A N 1
ATOM 647 C CA . GLY A 1 79 ? 15.667 -9.417 -12.503 1.00 91.62 79 GLY A CA 1
ATOM 648 C C . GLY A 1 79 ? 14.516 -8.517 -12.963 1.00 91.62 79 GLY A C 1
ATOM 649 O O . GLY A 1 79 ? 14.282 -7.448 -12.402 1.00 91.62 79 GLY A O 1
ATOM 650 N N . LEU A 1 80 ? 13.768 -8.966 -13.976 1.00 92.00 80 LEU A N 1
ATOM 651 C CA . LEU A 1 80 ? 12.578 -8.280 -14.503 1.00 92.00 80 LEU A CA 1
ATOM 652 C C . LEU A 1 80 ? 11.266 -8.817 -13.909 1.00 92.00 80 LEU A C 1
ATOM 654 O O . LEU A 1 80 ? 10.184 -8.444 -14.369 1.00 92.00 80 LEU A O 1
ATOM 658 N N . ASP A 1 81 ? 11.336 -9.676 -12.889 1.00 93.50 81 ASP A N 1
ATOM 659 C CA . ASP A 1 81 ? 10.145 -10.260 -12.284 1.00 93.50 81 ASP A CA 1
ATOM 660 C C . ASP A 1 81 ? 9.244 -9.173 -11.688 1.00 93.50 81 ASP A C 1
ATOM 662 O O . ASP A 1 81 ? 9.704 -8.157 -11.164 1.00 93.50 81 ASP A O 1
ATOM 666 N N . SER A 1 82 ? 7.931 -9.403 -11.745 1.00 93.75 82 SER A N 1
ATOM 667 C CA . SER A 1 82 ? 6.881 -8.449 -11.344 1.00 93.75 82 SER A CA 1
ATOM 668 C C . SER A 1 82 ? 6.734 -7.196 -12.222 1.00 93.75 82 SER A C 1
ATOM 670 O O . SER A 1 82 ? 5.919 -6.330 -11.892 1.00 93.75 82 SER A O 1
ATOM 672 N N . TRP A 1 83 ? 7.453 -7.099 -13.344 1.00 95.44 83 TRP A N 1
ATOM 673 C CA . TRP A 1 83 ? 7.303 -6.012 -14.313 1.00 95.44 83 TRP A CA 1
ATOM 674 C C . TRP A 1 83 ? 6.735 -6.511 -15.643 1.00 95.44 83 TRP A C 1
ATOM 676 O O . TRP A 1 83 ? 7.191 -7.502 -16.206 1.00 95.44 83 TRP A O 1
ATOM 686 N N . GLU A 1 84 ? 5.757 -5.786 -16.182 1.00 94.81 84 GLU A N 1
ATOM 687 C CA . GLU A 1 84 ? 5.310 -5.966 -17.561 1.00 94.81 84 GLU A CA 1
ATOM 688 C C . GLU A 1 84 ? 6.197 -5.127 -18.481 1.00 94.81 84 GLU A C 1
ATOM 690 O O . GLU A 1 84 ? 6.227 -3.896 -18.380 1.00 94.81 84 GLU A O 1
ATOM 695 N N . ILE A 1 85 ? 6.926 -5.800 -19.367 1.00 93.19 85 ILE A N 1
ATOM 696 C CA . ILE A 1 85 ? 7.907 -5.184 -20.256 1.00 93.19 85 ILE A CA 1
ATOM 697 C C . ILE A 1 85 ? 7.305 -4.939 -21.635 1.00 93.19 85 ILE A C 1
ATOM 699 O O . ILE A 1 85 ? 6.717 -5.833 -22.240 1.00 93.19 85 ILE A O 1
ATOM 703 N N . GLN A 1 86 ? 7.515 -3.735 -22.161 1.00 88.00 86 GLN A N 1
ATOM 704 C CA . GLN A 1 86 ? 7.138 -3.362 -23.518 1.00 88.00 86 GLN A CA 1
ATOM 705 C C . GLN A 1 86 ? 8.358 -2.787 -24.244 1.00 88.00 86 GLN A C 1
ATOM 707 O O . GLN A 1 86 ? 8.928 -1.773 -23.843 1.00 88.00 86 GLN A O 1
ATOM 712 N N . THR A 1 87 ? 8.774 -3.442 -25.326 1.00 81.62 87 THR A N 1
ATOM 713 C CA . THR A 1 87 ? 9.941 -3.044 -26.126 1.00 81.62 87 THR A CA 1
ATOM 714 C C . THR A 1 87 ? 9.584 -3.055 -27.619 1.00 81.62 87 THR A C 1
ATOM 716 O O . THR A 1 87 ? 9.565 -4.106 -28.254 1.00 81.62 87 THR A O 1
ATOM 719 N N . PRO A 1 88 ? 9.265 -1.896 -28.226 1.00 69.12 88 PRO A N 1
ATOM 720 C CA . PRO A 1 88 ? 8.762 -1.839 -29.604 1.00 69.12 88 PRO A CA 1
ATOM 721 C C . PRO A 1 88 ? 9.809 -2.100 -30.714 1.00 69.12 88 PRO A C 1
ATOM 723 O O . PRO A 1 88 ? 9.477 -1.987 -31.892 1.00 69.12 88 PRO A O 1
ATOM 726 N N . ALA A 1 89 ? 11.068 -2.433 -30.392 1.00 77.88 89 ALA A N 1
ATOM 727 C CA . ALA A 1 89 ? 12.158 -2.599 -31.367 1.00 77.88 89 ALA A CA 1
ATOM 728 C C . ALA A 1 89 ? 13.252 -3.578 -30.871 1.00 77.88 89 ALA A C 1
ATOM 730 O O . ALA A 1 89 ? 12.961 -4.521 -30.149 1.00 77.88 89 ALA A O 1
ATOM 731 N N . LYS A 1 90 ? 14.527 -3.345 -31.239 1.00 82.44 90 LYS A N 1
ATOM 732 C CA . LYS A 1 90 ? 15.717 -4.077 -30.744 1.00 82.44 90 LYS A CA 1
ATOM 733 C C . LYS A 1 90 ? 16.090 -3.760 -29.287 1.00 82.44 90 LYS A C 1
ATOM 735 O O . LYS A 1 90 ? 17.125 -4.227 -28.822 1.00 82.44 90 LYS A O 1
ATOM 740 N N . GLY A 1 91 ? 15.309 -2.910 -28.623 1.00 87.62 91 GLY A N 1
ATOM 741 C CA . GLY A 1 91 ? 15.574 -2.506 -27.254 1.00 87.62 91 GLY A CA 1
ATOM 742 C C . GLY A 1 91 ? 15.248 -3.619 -26.269 1.00 87.62 91 GLY A C 1
ATOM 743 O O . GLY A 1 91 ? 14.327 -4.407 -26.495 1.00 87.62 91 GLY A O 1
ATOM 744 N N . HIS A 1 92 ? 15.990 -3.673 -25.173 1.00 89.38 92 HIS A N 1
ATOM 745 C CA . HIS A 1 92 ? 15.742 -4.625 -24.102 1.00 89.38 92 HIS A CA 1
ATOM 746 C C . HIS A 1 92 ? 16.161 -4.056 -22.749 1.00 89.38 92 HIS A C 1
ATOM 748 O O . HIS A 1 92 ? 17.020 -3.175 -22.670 1.00 89.38 92 HIS A O 1
ATOM 754 N N . TRP A 1 93 ? 15.524 -4.562 -21.696 1.00 92.62 93 TRP A N 1
ATOM 755 C CA . TRP A 1 93 ? 15.946 -4.305 -20.328 1.00 92.62 93 TRP A CA 1
ATOM 756 C C . TRP A 1 93 ? 16.952 -5.360 -19.891 1.00 92.62 93 TRP A C 1
ATOM 758 O O . TRP A 1 93 ? 16.758 -6.551 -20.137 1.00 92.62 93 TRP A O 1
ATOM 768 N N . GLU A 1 94 ? 17.989 -4.915 -19.203 1.00 91.75 94 GLU A N 1
ATOM 769 C CA . GLU A 1 94 ? 18.891 -5.759 -18.432 1.00 91.75 94 GLU A CA 1
ATOM 770 C C . GLU A 1 94 ? 18.895 -5.282 -16.985 1.00 91.75 94 GLU A C 1
ATOM 772 O O . GLU A 1 94 ? 18.640 -4.109 -16.705 1.00 91.75 94 GLU A O 1
ATOM 777 N N . THR A 1 95 ? 19.178 -6.199 -16.070 1.00 92.88 95 THR A N 1
ATOM 778 C CA . THR A 1 95 ? 19.488 -5.844 -14.691 1.00 92.88 95 THR A CA 1
ATOM 779 C C . THR A 1 95 ? 20.999 -5.761 -14.557 1.00 92.88 95 THR A C 1
ATOM 781 O O . THR A 1 95 ? 21.705 -6.696 -14.938 1.00 92.88 95 THR A O 1
ATOM 784 N N . GLU A 1 96 ? 21.487 -4.660 -14.001 1.00 91.94 96 GLU A N 1
ATOM 785 C CA . GLU A 1 96 ? 22.905 -4.440 -13.738 1.00 91.94 96 GLU A CA 1
ATOM 786 C C . GLU A 1 96 ? 23.153 -4.317 -12.240 1.00 91.94 96 GLU A C 1
ATOM 788 O O . GLU A 1 96 ? 22.336 -3.774 -11.498 1.00 91.94 96 GLU A O 1
ATOM 793 N N . GLU A 1 97 ? 24.284 -4.850 -11.794 1.00 90.00 97 GLU A N 1
ATOM 794 C CA . GLU A 1 97 ? 24.750 -4.706 -10.423 1.00 90.00 97 GLU A CA 1
ATOM 795 C C . GLU A 1 97 ? 25.472 -3.364 -10.280 1.00 90.00 97 GLU A C 1
ATOM 797 O O . GLU A 1 97 ? 26.371 -3.047 -11.063 1.00 90.00 97 GLU A O 1
ATOM 802 N N . LEU A 1 98 ? 25.073 -2.564 -9.292 1.00 86.44 98 LEU A N 1
ATOM 803 C CA . LEU A 1 98 ? 25.716 -1.282 -9.026 1.00 86.44 98 LEU A CA 1
ATOM 804 C C . LEU A 1 98 ? 27.095 -1.482 -8.388 1.00 86.44 98 LEU A C 1
ATOM 806 O O . LEU A 1 98 ? 27.337 -2.458 -7.678 1.00 86.44 98 LEU A O 1
ATOM 810 N N . SER A 1 99 ? 27.998 -0.515 -8.571 1.00 86.50 99 SER A N 1
ATOM 811 C CA . SER A 1 99 ? 29.251 -0.499 -7.810 1.00 86.50 99 SER A CA 1
ATOM 812 C C . SER A 1 99 ? 28.972 -0.406 -6.301 1.00 86.50 99 SER A C 1
ATOM 814 O O . SER A 1 99 ? 27.874 -0.029 -5.871 1.00 86.50 99 SER A O 1
ATOM 816 N N . VAL A 1 100 ? 29.956 -0.747 -5.466 1.00 82.69 100 VAL A N 1
ATOM 817 C CA . VAL A 1 100 ? 29.809 -0.651 -4.003 1.00 82.69 100 VAL A CA 1
ATOM 818 C C . VAL A 1 100 ? 29.610 0.809 -3.583 1.00 82.69 100 VAL A C 1
ATOM 820 O O . VAL A 1 100 ? 28.807 1.102 -2.693 1.00 82.69 100 VAL A O 1
ATOM 823 N N . GLU A 1 101 ? 30.306 1.732 -4.243 1.00 83.44 101 GLU A N 1
ATOM 824 C CA . GLU A 1 101 ? 30.210 3.171 -4.021 1.00 83.44 101 GLU A CA 1
ATOM 825 C C . GLU A 1 101 ? 28.822 3.710 -4.390 1.00 83.44 101 GLU A C 1
ATOM 827 O O . GLU A 1 101 ? 28.203 4.410 -3.582 1.00 83.44 101 GLU A O 1
ATOM 832 N N . ASP A 1 102 ? 28.300 3.331 -5.560 1.00 84.12 102 ASP A N 1
ATOM 833 C CA . ASP A 1 102 ? 26.972 3.750 -6.019 1.00 84.12 102 ASP A CA 1
ATOM 834 C C . ASP A 1 102 ? 25.872 3.122 -5.164 1.00 84.12 102 ASP A C 1
ATOM 836 O O . ASP A 1 102 ? 24.943 3.812 -4.745 1.00 84.12 102 ASP A O 1
ATOM 840 N N . SER A 1 103 ? 26.013 1.842 -4.805 1.00 82.94 103 SER A N 1
ATOM 841 C CA . SER A 1 103 ? 25.092 1.152 -3.897 1.00 82.94 103 SER A CA 1
ATOM 842 C C . SER A 1 103 ? 25.020 1.845 -2.538 1.00 82.94 103 SER A C 1
ATOM 844 O O . SER A 1 103 ? 23.938 2.011 -1.972 1.00 82.94 103 SER A O 1
ATOM 846 N N . LYS A 1 104 ? 26.163 2.304 -2.013 1.00 82.12 104 LYS A N 1
ATOM 847 C CA . LYS A 1 104 ? 26.215 3.059 -0.759 1.00 82.12 104 LYS A CA 1
ATOM 848 C C . LYS A 1 104 ? 25.558 4.431 -0.899 1.00 82.12 104 LYS A C 1
ATOM 850 O O . LYS A 1 104 ? 24.725 4.777 -0.065 1.00 82.12 104 LYS A O 1
ATOM 855 N N . SER A 1 105 ? 25.890 5.177 -1.951 1.00 82.44 105 SER A N 1
ATOM 856 C CA . SER A 1 105 ? 25.312 6.496 -2.240 1.00 82.44 105 SER A CA 1
ATOM 857 C C . SER A 1 105 ? 23.784 6.427 -2.360 1.00 82.44 105 SER A C 1
ATOM 859 O O . SER A 1 105 ? 23.051 7.134 -1.660 1.00 82.44 105 SER A O 1
ATOM 861 N N . VAL A 1 106 ? 23.284 5.491 -3.170 1.00 80.38 106 VAL A N 1
ATOM 862 C CA . VAL A 1 106 ? 21.850 5.242 -3.347 1.00 80.38 106 VAL A CA 1
ATOM 863 C C . VAL A 1 106 ? 21.224 4.747 -2.045 1.00 80.38 106 VAL A C 1
ATOM 865 O O . VAL A 1 106 ? 20.166 5.228 -1.650 1.00 80.38 106 VAL A O 1
ATOM 868 N N . GLY A 1 107 ? 21.885 3.847 -1.317 1.00 78.06 107 GLY A N 1
ATOM 869 C CA . GLY A 1 107 ? 21.417 3.348 -0.026 1.00 78.06 107 GLY A CA 1
ATOM 870 C C . GLY A 1 107 ? 21.271 4.436 1.046 1.00 78.06 107 GLY A C 1
ATOM 871 O O . GLY A 1 107 ? 20.314 4.393 1.826 1.00 78.06 107 GLY A O 1
ATOM 872 N N . GLU A 1 108 ? 22.179 5.413 1.083 1.00 79.94 108 GLU A N 1
ATOM 873 C CA . GLU A 1 108 ? 22.105 6.592 1.955 1.00 79.94 108 GLU A CA 1
ATOM 874 C C . GLU A 1 108 ? 20.967 7.527 1.525 1.00 79.94 108 GLU A C 1
ATOM 876 O O . GLU A 1 108 ? 20.161 7.938 2.362 1.00 79.94 108 GLU A O 1
ATOM 881 N N . MET A 1 109 ? 20.825 7.785 0.221 1.00 80.00 109 MET A N 1
ATOM 882 C CA . MET A 1 109 ? 19.726 8.583 -0.335 1.00 80.00 109 MET A CA 1
ATOM 883 C C . MET A 1 109 ? 18.348 7.951 -0.076 1.00 80.00 109 MET A C 1
ATOM 885 O O . MET A 1 109 ? 17.378 8.658 0.205 1.00 80.00 109 MET A O 1
ATOM 889 N N . LEU A 1 110 ? 18.250 6.622 -0.152 1.00 76.62 110 LEU A N 1
ATOM 890 C CA . LEU A 1 110 ? 17.026 5.862 0.099 1.00 76.62 110 LEU A CA 1
ATOM 891 C C . LEU A 1 110 ? 16.747 5.649 1.590 1.00 76.62 110 LEU A C 1
ATOM 893 O O . LEU A 1 110 ? 15.643 5.238 1.933 1.00 76.62 110 LEU A O 1
ATOM 897 N N . SER A 1 111 ? 17.695 5.946 2.485 1.00 73.44 111 SER A N 1
ATOM 898 C CA . SER A 1 111 ? 17.557 5.757 3.937 1.00 73.44 111 SER A CA 1
ATOM 899 C C . SER A 1 111 ? 16.253 6.330 4.529 1.00 73.44 111 SER A C 1
ATOM 901 O O . SER A 1 111 ? 15.565 5.594 5.240 1.00 73.44 111 SER A O 1
ATOM 903 N N . PRO A 1 112 ? 15.800 7.557 4.179 1.00 71.50 112 PRO A N 1
ATOM 904 C CA . PRO A 1 112 ? 14.522 8.098 4.663 1.00 71.50 112 PRO A CA 1
ATOM 905 C C . PRO A 1 112 ? 13.287 7.314 4.186 1.00 71.50 112 PRO A C 1
ATOM 907 O O . PRO A 1 112 ? 12.197 7.463 4.739 1.00 71.50 112 PRO A O 1
ATOM 910 N N . TYR A 1 113 ? 13.454 6.500 3.143 1.00 68.06 113 TYR A N 1
ATOM 911 C CA . TYR A 1 113 ? 12.418 5.724 2.467 1.00 68.06 113 TYR A CA 1
ATOM 912 C C . TYR A 1 113 ? 12.592 4.213 2.642 1.00 68.06 113 TYR A C 1
ATOM 914 O O . TYR A 1 113 ? 11.807 3.457 2.067 1.00 68.06 113 TYR A O 1
ATOM 922 N N . LYS A 1 114 ? 13.573 3.754 3.441 1.00 61.91 114 LYS A N 1
ATOM 923 C CA . LYS A 1 114 ? 13.768 2.338 3.787 1.00 61.91 114 LYS A CA 1
ATOM 924 C C . LYS A 1 114 ? 12.603 1.847 4.642 1.00 61.91 114 LYS A C 1
ATOM 926 O O . LYS A 1 114 ? 12.663 1.743 5.862 1.00 61.91 114 LYS A O 1
ATOM 931 N N . MET A 1 115 ? 11.513 1.532 3.965 1.00 52.78 115 MET A N 1
ATOM 932 C CA . MET A 1 115 ? 10.351 0.856 4.507 1.00 52.78 115 MET A CA 1
ATOM 933 C C . MET A 1 115 ? 10.467 -0.606 4.100 1.00 52.78 115 MET A C 1
ATOM 935 O O . MET A 1 115 ? 9.968 -0.991 3.050 1.00 52.78 115 MET A O 1
ATOM 939 N N . SER A 1 116 ? 11.236 -1.358 4.894 1.00 47.16 116 SER A N 1
ATOM 940 C CA . SER A 1 116 ? 11.358 -2.830 4.941 1.00 47.16 116 SER A CA 1
ATOM 941 C C . SER A 1 116 ? 11.645 -3.630 3.656 1.00 47.16 116 SER A C 1
ATOM 943 O O . SER A 1 116 ? 11.868 -4.829 3.774 1.00 47.16 116 SER A O 1
ATOM 945 N N . ASN A 1 117 ? 11.668 -3.025 2.465 1.00 47.16 117 ASN A N 1
ATOM 946 C CA . ASN A 1 117 ? 11.621 -3.753 1.188 1.00 47.16 117 ASN A CA 1
ATOM 947 C C . ASN A 1 117 ? 12.841 -3.520 0.277 1.00 47.16 117 ASN A C 1
ATOM 949 O O . ASN A 1 117 ? 12.839 -3.997 -0.850 1.00 47.16 117 ASN A O 1
ATOM 953 N N . PHE A 1 118 ? 13.860 -2.786 0.733 1.00 45.38 118 PHE A N 1
ATOM 954 C CA . PHE A 1 118 ? 15.123 -2.622 0.004 1.00 45.38 118 PHE A CA 1
ATOM 955 C C . PHE A 1 118 ? 16.192 -3.509 0.638 1.00 45.38 118 PHE A C 1
ATOM 957 O O . PHE A 1 118 ? 16.721 -3.163 1.697 1.00 45.38 118 PHE A O 1
ATOM 964 N N . GLY A 1 119 ? 16.487 -4.637 -0.012 1.00 45.38 119 GLY A N 1
ATOM 965 C CA . GLY A 1 119 ? 17.515 -5.589 0.400 1.00 45.38 119 GLY A CA 1
ATOM 966 C C . GLY A 1 119 ? 17.201 -6.374 1.681 1.00 45.38 119 GLY A C 1
ATOM 967 O O . GLY A 1 119 ? 16.463 -5.947 2.571 1.00 45.38 119 GLY A O 1
ATOM 968 N N . LYS A 1 120 ? 17.795 -7.566 1.803 1.00 43.91 120 LYS A N 1
ATOM 969 C CA . LYS A 1 120 ? 17.834 -8.289 3.079 1.00 43.91 120 LYS A CA 1
ATOM 970 C C . LYS A 1 120 ? 18.750 -7.525 4.035 1.00 43.91 120 LYS A C 1
ATOM 972 O O . LYS A 1 120 ? 19.942 -7.415 3.770 1.00 43.91 120 LYS A O 1
ATOM 977 N N . ASN A 1 121 ? 18.216 -7.068 5.167 1.00 42.78 121 ASN A N 1
ATOM 978 C CA . ASN A 1 121 ? 19.037 -6.681 6.314 1.00 42.78 121 ASN A CA 1
ATOM 979 C C . ASN A 1 121 ? 19.671 -7.954 6.896 1.00 42.78 121 ASN A C 1
ATOM 981 O O . ASN A 1 121 ? 19.119 -8.573 7.804 1.00 42.78 121 ASN A O 1
ATOM 985 N N . VAL A 1 122 ? 20.792 -8.383 6.325 1.00 41.31 122 VAL A N 1
ATOM 986 C CA . VAL A 1 122 ? 21.742 -9.243 7.027 1.00 41.31 122 VAL A CA 1
ATOM 987 C C . VAL A 1 122 ? 22.680 -8.288 7.749 1.00 41.31 122 VAL A C 1
ATOM 989 O O . VAL A 1 122 ? 23.269 -7.416 7.114 1.00 41.31 122 VAL A O 1
ATOM 992 N N . GLU A 1 123 ? 22.728 -8.402 9.073 1.00 47.81 123 GLU A N 1
ATOM 993 C CA . GLU A 1 123 ? 23.590 -7.609 9.949 1.00 47.81 123 GLU A CA 1
ATOM 994 C C . GLU A 1 123 ? 25.003 -7.472 9.333 1.00 47.81 123 GLU A C 1
ATOM 996 O O . GLU A 1 123 ? 25.627 -8.464 8.960 1.00 47.81 123 GLU A O 1
ATOM 1001 N N . ASP A 1 124 ? 25.452 -6.223 9.164 1.00 49.62 124 ASP A N 1
ATOM 1002 C CA . ASP A 1 124 ? 26.784 -5.784 8.708 1.00 49.62 124 ASP A CA 1
ATOM 1003 C C . ASP A 1 124 ? 27.259 -6.087 7.267 1.00 49.62 124 ASP A C 1
ATOM 1005 O O . ASP A 1 124 ? 28.411 -5.787 6.940 1.00 49.62 124 ASP A O 1
ATOM 1009 N N . ALA A 1 125 ? 26.410 -6.567 6.352 1.00 50.09 125 ALA A N 1
ATOM 1010 C CA . ALA A 1 125 ? 26.777 -6.641 4.928 1.00 50.09 125 ALA A CA 1
ATOM 1011 C C . ALA A 1 125 ? 26.325 -5.381 4.153 1.00 50.09 125 ALA A C 1
ATOM 1013 O O . ALA A 1 125 ? 25.171 -4.964 4.298 1.00 50.09 125 ALA A O 1
ATOM 1014 N N . PRO A 1 126 ? 27.177 -4.760 3.306 1.00 55.38 126 PRO A N 1
ATOM 1015 C CA . PRO A 1 126 ? 26.723 -3.701 2.410 1.00 55.38 126 PRO A CA 1
ATOM 1016 C C . PRO A 1 126 ? 25.631 -4.259 1.490 1.00 55.38 126 PRO A C 1
ATOM 1018 O O . PRO A 1 126 ? 25.797 -5.316 0.883 1.00 55.38 126 PRO A O 1
ATOM 1021 N N . VAL A 1 127 ? 24.491 -3.565 1.421 1.00 67.44 127 VAL A N 1
ATOM 1022 C CA . VAL A 1 127 ? 23.386 -3.946 0.535 1.00 67.44 127 VAL A CA 1
ATOM 1023 C C . VAL A 1 127 ? 23.861 -3.745 -0.899 1.00 67.44 127 VAL A C 1
ATOM 1025 O O . VAL A 1 127 ? 23.988 -2.609 -1.349 1.00 67.44 127 VAL A O 1
ATOM 1028 N N . GLN A 1 128 ? 24.148 -4.846 -1.588 1.00 75.88 128 GLN A N 1
ATOM 1029 C CA . GLN A 1 128 ? 24.402 -4.843 -3.021 1.00 75.88 128 GLN A CA 1
ATOM 1030 C C . GLN A 1 128 ? 23.093 -4.502 -3.736 1.00 75.88 128 GLN A C 1
ATOM 1032 O O . GLN A 1 128 ? 22.102 -5.219 -3.580 1.00 75.88 128 GLN A O 1
ATOM 1037 N N . LEU A 1 129 ? 23.078 -3.383 -4.460 1.00 84.69 129 LEU A N 1
ATOM 1038 C CA . LEU A 1 129 ? 21.907 -2.921 -5.195 1.00 84.69 129 LEU A CA 1
ATOM 1039 C C . LEU A 1 129 ? 22.033 -3.263 -6.677 1.00 84.69 129 LEU A C 1
ATOM 1041 O O . LEU A 1 129 ? 23.131 -3.401 -7.223 1.00 84.69 129 LEU A O 1
ATOM 1045 N N . TYR A 1 130 ? 20.874 -3.369 -7.309 1.00 89.69 130 TYR A N 1
ATOM 1046 C CA . TYR A 1 130 ? 20.730 -3.550 -8.740 1.00 89.69 130 TYR A CA 1
ATOM 1047 C C . TYR A 1 130 ? 20.011 -2.335 -9.332 1.00 89.69 130 TYR A C 1
ATOM 1049 O O . TYR A 1 130 ? 19.426 -1.517 -8.611 1.00 89.69 130 TYR A O 1
ATOM 1057 N N . CYS A 1 131 ? 20.077 -2.197 -10.649 1.00 90.94 131 CYS A N 1
ATOM 1058 C CA . CYS A 1 131 ? 19.277 -1.241 -11.394 1.00 90.94 131 CYS A CA 1
ATOM 1059 C C . CYS A 1 131 ? 18.811 -1.838 -12.725 1.00 90.94 131 CYS A C 1
ATOM 1061 O O . CYS A 1 131 ? 19.293 -2.879 -13.175 1.00 90.94 131 CYS A O 1
ATOM 1063 N N . PHE A 1 132 ? 17.857 -1.161 -13.361 1.00 92.94 132 PHE A N 1
ATOM 1064 C CA . PHE A 1 132 ? 17.366 -1.524 -14.684 1.00 92.94 132 PHE A CA 1
ATOM 1065 C C . PHE A 1 132 ? 18.057 -0.666 -15.742 1.00 92.94 132 PHE A C 1
ATOM 1067 O O . PHE A 1 132 ? 17.935 0.559 -15.720 1.00 92.94 132 PHE A O 1
ATOM 1074 N N . ALA A 1 133 ? 18.707 -1.306 -16.706 1.00 92.50 133 ALA A N 1
ATOM 1075 C CA . ALA A 1 133 ? 19.359 -0.650 -17.827 1.00 92.50 133 ALA A CA 1
ATOM 1076 C C . ALA A 1 133 ? 18.585 -0.908 -19.123 1.00 92.50 133 ALA A C 1
ATOM 1078 O O . ALA A 1 133 ? 18.412 -2.050 -19.554 1.00 92.50 133 ALA A O 1
ATOM 1079 N N . ALA A 1 134 ? 18.118 0.164 -19.761 1.00 91.44 134 ALA A N 1
ATOM 1080 C CA . ALA A 1 134 ? 17.545 0.093 -21.099 1.00 91.44 134 ALA A CA 1
ATOM 1081 C C . ALA A 1 134 ? 18.674 0.142 -22.136 1.00 91.44 134 ALA A C 1
ATOM 1083 O O . ALA A 1 134 ? 19.472 1.082 -22.154 1.00 91.44 134 ALA A O 1
ATOM 1084 N N . ARG A 1 135 ? 18.736 -0.847 -23.031 1.00 89.94 135 ARG A N 1
ATOM 1085 C CA . ARG A 1 135 ? 19.753 -0.926 -24.088 1.00 89.94 135 ARG A CA 1
ATOM 1086 C C . ARG A 1 135 ? 19.133 -0.906 -25.473 1.00 89.94 135 ARG A C 1
ATOM 1088 O O . ARG A 1 135 ? 17.996 -1.316 -25.656 1.00 89.94 135 ARG A O 1
ATOM 1095 N N . ASN A 1 136 ? 19.918 -0.474 -26.465 1.00 87.56 136 ASN A N 1
ATOM 1096 C CA . ASN A 1 136 ? 19.650 -0.629 -27.905 1.00 87.56 136 ASN A CA 1
ATOM 1097 C C . ASN A 1 136 ? 18.323 -0.047 -28.433 1.00 87.56 136 ASN A C 1
ATOM 1099 O O . ASN A 1 136 ? 17.943 -0.318 -29.576 1.00 87.56 136 ASN A O 1
ATOM 1103 N N . GLY A 1 137 ? 17.622 0.766 -27.642 1.00 86.06 137 GLY A N 1
ATOM 1104 C CA . GLY A 1 137 ? 16.390 1.419 -28.057 1.00 86.06 137 GLY A CA 1
ATOM 1105 C C . GLY A 1 137 ? 15.472 1.793 -26.893 1.00 86.06 137 GLY A C 1
ATOM 1106 O O . GLY A 1 137 ? 15.798 1.549 -25.731 1.00 86.06 137 GLY A O 1
ATOM 1107 N N . PRO A 1 138 ? 14.311 2.389 -27.206 1.00 88.12 138 PRO A N 1
ATOM 1108 C CA . PRO A 1 138 ? 13.305 2.729 -26.212 1.00 88.12 138 PRO A CA 1
ATOM 1109 C C . PRO A 1 138 ? 12.732 1.463 -25.572 1.00 88.12 138 PRO A C 1
ATOM 1111 O O . PRO A 1 138 ? 12.336 0.525 -26.269 1.00 88.12 138 PRO A O 1
ATOM 1114 N N . CYS A 1 139 ? 12.667 1.472 -24.244 1.00 91.31 139 CYS A N 1
ATOM 1115 C CA . CYS A 1 139 ? 12.137 0.385 -23.435 1.00 91.31 139 CYS A CA 1
ATOM 1116 C C . CYS A 1 139 ? 11.191 0.966 -22.382 1.00 91.31 139 CYS A C 1
ATOM 1118 O O . CYS A 1 139 ? 11.483 2.002 -21.786 1.00 91.31 139 CYS A O 1
ATOM 1120 N N . SER A 1 140 ? 10.070 0.298 -22.135 1.00 92.94 140 SER A N 1
ATOM 1121 C CA . SER A 1 140 ? 9.135 0.641 -21.065 1.00 92.94 140 SER A CA 1
ATOM 1122 C C . SER A 1 140 ? 8.879 -0.574 -20.182 1.00 92.94 140 SER A C 1
ATOM 1124 O O . SER A 1 140 ? 8.934 -1.722 -20.628 1.00 92.94 140 SER A O 1
ATOM 1126 N N . LYS A 1 141 ? 8.643 -0.314 -18.898 1.00 93.94 141 LYS A N 1
ATOM 1127 C CA . LYS A 1 141 ? 8.211 -1.306 -17.916 1.00 93.94 141 LYS A CA 1
ATOM 1128 C C . LYS A 1 141 ? 7.050 -0.735 -17.114 1.00 93.94 141 LYS A C 1
ATOM 1130 O O . LYS A 1 141 ? 6.996 0.473 -16.888 1.00 93.94 141 LYS A O 1
ATOM 1135 N N . SER A 1 142 ? 6.115 -1.580 -16.702 1.00 95.56 142 SER A N 1
ATOM 1136 C CA . SER A 1 142 ? 4.927 -1.148 -15.964 1.00 95.56 142 SER A CA 1
ATOM 1137 C C . SER A 1 142 ? 4.493 -2.171 -14.917 1.00 95.56 142 SER A C 1
ATOM 1139 O O . SER A 1 142 ? 4.856 -3.344 -14.992 1.00 95.56 142 SER A O 1
ATOM 1141 N N . GLN A 1 143 ? 3.745 -1.710 -13.914 1.00 96.75 143 GLN A N 1
ATOM 1142 C CA . GLN A 1 143 ? 3.166 -2.550 -12.870 1.00 96.75 143 GLN A CA 1
ATOM 1143 C C . GLN A 1 143 ? 1.787 -2.001 -12.493 1.00 96.75 143 GLN A C 1
ATOM 1145 O O . GLN A 1 143 ? 1.647 -0.814 -12.191 1.00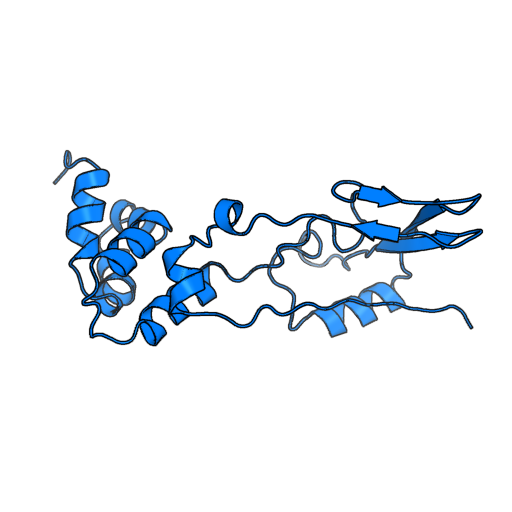 96.75 143 GLN A O 1
ATOM 1150 N N . LEU A 1 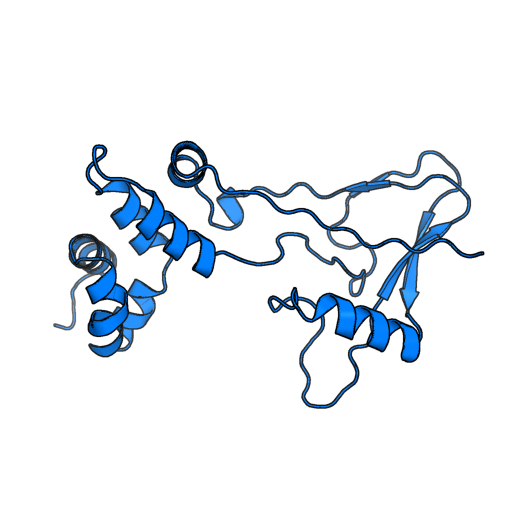144 ? 0.768 -2.861 -12.513 1.00 96.31 144 LEU A N 1
ATOM 1151 C CA . LEU A 1 144 ? -0.573 -2.530 -12.037 1.00 96.31 144 LEU A CA 1
ATOM 1152 C C . LEU A 1 144 ? -0.678 -2.870 -10.548 1.00 96.31 144 LEU A C 1
ATOM 1154 O O . LEU A 1 144 ? -0.503 -4.024 -10.162 1.00 96.31 144 LEU A O 1
ATOM 1158 N N . ILE A 1 145 ? -0.993 -1.874 -9.721 1.00 96.56 145 ILE A N 1
ATOM 1159 C CA . ILE A 1 145 ? -1.149 -2.051 -8.273 1.00 96.56 145 ILE A CA 1
ATOM 1160 C C . ILE A 1 145 ? -2.629 -1.940 -7.908 1.00 96.56 145 ILE A C 1
ATOM 1162 O O . ILE A 1 145 ? -3.233 -0.869 -7.993 1.00 96.56 145 ILE A O 1
ATOM 1166 N N . THR A 1 146 ? -3.204 -3.048 -7.444 1.00 96.25 146 THR A N 1
ATOM 1167 C CA . THR A 1 146 ? -4.563 -3.080 -6.897 1.00 96.25 146 THR A CA 1
ATOM 1168 C C . THR A 1 146 ? -4.523 -2.746 -5.408 1.00 96.25 146 THR A C 1
ATOM 1170 O O . THR A 1 146 ? -4.248 -3.598 -4.569 1.00 96.25 146 THR A O 1
ATOM 1173 N N . LEU A 1 147 ? -4.848 -1.501 -5.054 1.00 95.19 147 LEU A N 1
ATOM 1174 C CA . LEU A 1 147 ? -4.779 -1.009 -3.670 1.00 95.19 147 LEU A CA 1
ATOM 1175 C C . LEU A 1 147 ? -5.602 -1.843 -2.662 1.00 95.19 147 LEU A C 1
ATOM 1177 O O . LEU A 1 147 ? -5.200 -1.984 -1.507 1.00 95.19 147 LEU A O 1
ATOM 1181 N N . LYS A 1 148 ? -6.717 -2.452 -3.088 1.00 93.88 148 LYS A N 1
ATOM 1182 C CA . LYS A 1 148 ? -7.540 -3.324 -2.226 1.00 93.88 148 LYS A CA 1
ATOM 1183 C C . LYS A 1 148 ? -6.779 -4.541 -1.719 1.00 93.88 148 LYS A C 1
ATOM 1185 O O . LYS A 1 148 ? -6.919 -4.884 -0.545 1.00 93.88 148 LYS A O 1
ATOM 1190 N N . ASP A 1 149 ? -5.973 -5.143 -2.586 1.00 93.75 149 ASP A N 1
ATOM 1191 C CA . ASP A 1 149 ? -5.178 -6.331 -2.270 1.00 93.75 149 ASP A CA 1
ATOM 1192 C C . ASP A 1 149 ? -4.053 -5.982 -1.282 1.00 93.75 149 ASP A C 1
ATOM 1194 O O . ASP A 1 149 ? -3.624 -6.816 -0.489 1.00 93.75 149 ASP A O 1
ATOM 1198 N N . GLU A 1 150 ? -3.657 -4.707 -1.248 1.00 92.31 150 GLU A N 1
ATOM 1199 C CA . GLU A 1 150 ? -2.673 -4.145 -0.320 1.00 92.31 150 GLU A CA 1
ATOM 1200 C C . GLU A 1 150 ? -3.295 -3.611 0.989 1.00 92.31 150 GLU A C 1
ATOM 1202 O O . GLU A 1 150 ? -2.594 -3.054 1.835 1.00 92.31 150 GLU A O 1
ATOM 1207 N N . GLY A 1 151 ? -4.606 -3.802 1.191 1.00 91.50 151 GLY A N 1
ATOM 1208 C CA . GLY A 1 151 ? -5.321 -3.450 2.424 1.00 91.50 151 GLY A CA 1
ATOM 1209 C C . GLY A 1 151 ? -6.022 -2.088 2.412 1.00 91.50 151 GLY A C 1
ATOM 1210 O O . GLY A 1 151 ? -6.649 -1.724 3.409 1.00 91.50 151 GLY A O 1
ATOM 1211 N N . TYR A 1 152 ? -5.980 -1.353 1.301 1.00 93.88 152 TYR A N 1
ATOM 1212 C CA . TYR A 1 152 ? -6.653 -0.063 1.139 1.00 93.88 152 TYR A CA 1
ATOM 1213 C C . TYR A 1 152 ? -8.041 -0.265 0.507 1.00 93.88 152 TYR A C 1
ATOM 1215 O O . TYR A 1 152 ? -8.179 -0.422 -0.706 1.00 93.88 152 TYR A O 1
ATOM 1223 N N . TRP A 1 153 ? -9.095 -0.296 1.326 1.00 94.12 153 TRP A N 1
ATOM 1224 C CA . TRP A 1 153 ? -10.471 -0.497 0.848 1.00 94.12 153 TRP A CA 1
ATOM 1225 C C . TRP A 1 153 ? -11.138 0.805 0.369 1.00 94.12 153 TRP A C 1
ATOM 1227 O O . TRP A 1 153 ? -10.731 1.893 0.772 1.00 94.12 153 TRP A O 1
ATOM 1237 N N . ASP A 1 154 ? -12.203 0.674 -0.434 1.00 94.44 154 ASP A N 1
ATOM 1238 C CA . ASP A 1 154 ? -12.898 1.792 -1.101 1.00 94.44 154 ASP A CA 1
ATOM 1239 C C . ASP A 1 154 ? -13.275 2.918 -0.136 1.00 94.44 154 ASP A C 1
ATOM 1241 O O . ASP A 1 154 ? -12.811 4.042 -0.283 1.00 94.44 154 ASP A O 1
ATOM 1245 N N . GLU A 1 155 ? -14.024 2.598 0.925 1.00 93.25 155 GLU A N 1
ATOM 1246 C CA . GLU A 1 155 ? -14.545 3.617 1.843 1.00 93.25 155 GLU A CA 1
ATOM 1247 C C . GLU A 1 155 ? -13.431 4.440 2.523 1.00 93.25 155 GLU A C 1
ATOM 1249 O O . GLU A 1 155 ? -13.592 5.630 2.779 1.00 93.25 155 GLU A O 1
ATOM 1254 N N . LEU A 1 156 ? -12.271 3.831 2.806 1.00 93.38 156 LEU A N 1
ATOM 1255 C CA . LEU A 1 156 ? -11.121 4.550 3.364 1.00 93.38 156 LEU A CA 1
ATOM 1256 C C . LEU A 1 156 ? -10.523 5.515 2.340 1.00 93.38 156 LEU A C 1
ATOM 1258 O O . LEU A 1 156 ? -10.210 6.653 2.688 1.00 93.38 156 LEU A O 1
ATOM 1262 N N . MET A 1 157 ? -10.364 5.068 1.095 1.00 94.81 157 MET A N 1
ATOM 1263 C CA . MET A 1 157 ? -9.780 5.874 0.024 1.00 94.81 157 MET A CA 1
ATOM 1264 C C . MET A 1 157 ? -10.707 7.018 -0.396 1.00 94.81 157 MET A C 1
ATOM 1266 O O . MET A 1 157 ? -10.241 8.147 -0.547 1.00 94.81 157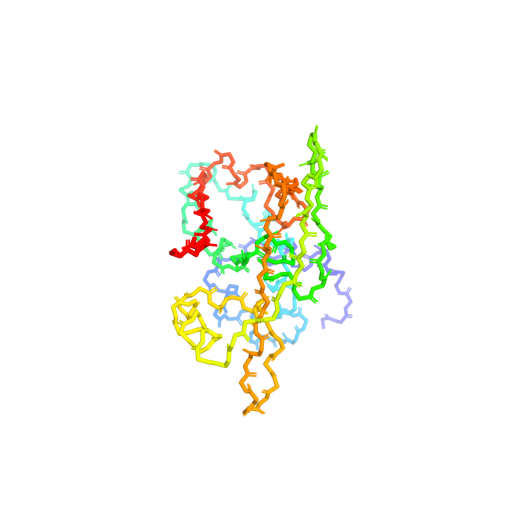 MET A O 1
ATOM 1270 N N . ASP A 1 158 ? -12.009 6.755 -0.503 1.00 93.44 158 ASP A N 1
ATOM 1271 C CA . ASP A 1 158 ? -13.016 7.724 -0.942 1.00 93.44 158 ASP A CA 1
ATOM 1272 C C . ASP A 1 158 ? -13.197 8.875 0.054 1.00 93.44 158 ASP A C 1
ATOM 1274 O O . ASP A 1 158 ? -13.324 10.040 -0.348 1.00 93.44 158 ASP A O 1
ATOM 1278 N N . GLU A 1 159 ? -13.188 8.557 1.354 1.00 92.94 159 GLU A N 1
ATOM 1279 C CA . GLU A 1 159 ? -13.432 9.528 2.423 1.00 92.94 159 GLU A CA 1
ATOM 1280 C C . GLU A 1 159 ? -12.153 10.214 2.908 1.00 92.94 159 GLU A C 1
ATOM 1282 O O . GLU A 1 159 ? -12.150 11.426 3.130 1.00 92.94 159 GLU A O 1
ATOM 1287 N N . ALA A 1 160 ? -11.059 9.467 3.089 1.00 91.25 160 ALA A N 1
ATOM 1288 C CA . ALA A 1 160 ? -9.826 10.030 3.632 1.00 91.25 160 ALA A CA 1
ATOM 1289 C C . ALA A 1 160 ? -8.906 10.626 2.559 1.00 91.25 160 ALA A C 1
ATOM 1291 O O . ALA A 1 160 ? -8.089 11.481 2.902 1.00 91.25 160 ALA A O 1
ATOM 1292 N N . ARG A 1 161 ? -9.044 10.193 1.294 1.00 92.12 161 ARG A N 1
ATOM 1293 C CA . ARG A 1 161 ? -8.329 10.708 0.110 1.00 92.12 161 ARG A CA 1
ATOM 1294 C C . ARG A 1 161 ? -6.847 10.984 0.389 1.00 92.12 161 ARG A C 1
ATOM 1296 O O . ARG A 1 161 ? -6.416 12.138 0.332 1.00 92.12 161 ARG A O 1
ATOM 1303 N N . PRO A 1 162 ? -6.077 9.949 0.764 1.00 93.12 162 PRO A N 1
ATOM 1304 C CA . PRO A 1 162 ? -4.681 10.131 1.123 1.00 93.12 162 PRO A CA 1
ATOM 1305 C C . PRO A 1 162 ? -3.866 10.599 -0.083 1.00 93.12 162 PRO A C 1
ATOM 1307 O O . PRO A 1 162 ? -4.192 10.306 -1.234 1.00 93.12 162 PRO A O 1
ATOM 1310 N N . THR A 1 163 ? -2.751 11.268 0.190 1.00 93.19 163 THR A N 1
ATOM 1311 C CA . THR A 1 163 ? -1.743 11.535 -0.834 1.00 93.19 163 THR A CA 1
ATOM 1312 C C . THR A 1 163 ? -1.079 10.224 -1.249 1.00 93.19 163 THR A C 1
ATOM 1314 O O . THR A 1 163 ? -0.572 9.492 -0.398 1.00 93.19 163 THR A O 1
ATOM 1317 N N . ILE A 1 164 ? -1.050 9.949 -2.552 1.00 93.69 164 ILE A N 1
ATOM 1318 C CA . ILE A 1 164 ? -0.263 8.860 -3.136 1.00 93.69 164 ILE A CA 1
ATOM 1319 C C . ILE A 1 164 ? 1.064 9.460 -3.596 1.00 93.69 164 ILE A C 1
ATOM 1321 O O . ILE A 1 164 ? 1.086 10.354 -4.440 1.00 93.69 164 ILE A O 1
ATOM 1325 N N . GLU A 1 165 ? 2.162 8.994 -3.011 1.00 93.06 165 GLU A N 1
ATOM 1326 C CA . GLU A 1 165 ? 3.510 9.462 -3.323 1.00 93.06 165 GLU A CA 1
ATOM 1327 C C . GLU A 1 165 ? 4.210 8.448 -4.231 1.00 93.06 165 GLU A C 1
ATOM 1329 O O . GLU A 1 165 ? 4.318 7.273 -3.883 1.00 93.06 165 GLU A O 1
ATOM 1334 N N . VAL A 1 166 ? 4.682 8.908 -5.391 1.00 93.38 166 VAL A N 1
ATOM 1335 C CA . VAL A 1 166 ? 5.432 8.102 -6.363 1.00 93.38 166 VAL A CA 1
ATOM 1336 C C . VAL A 1 166 ? 6.809 8.726 -6.532 1.00 93.38 166 VAL A C 1
ATOM 1338 O O . VAL A 1 166 ? 6.926 9.941 -6.691 1.00 93.38 166 VAL A O 1
ATOM 1341 N N . LYS A 1 167 ? 7.848 7.894 -6.468 1.00 90.06 167 LYS A N 1
ATOM 1342 C CA . LYS A 1 167 ? 9.248 8.288 -6.639 1.00 90.06 167 LYS A CA 1
ATOM 1343 C C . LYS A 1 167 ? 9.930 7.301 -7.561 1.00 90.06 167 LYS A C 1
ATOM 1345 O O . LYS A 1 167 ? 9.639 6.110 -7.495 1.00 90.06 167 LYS A O 1
ATOM 1350 N N . ASP A 1 168 ? 10.822 7.823 -8.383 1.00 90.12 168 ASP A N 1
ATOM 1351 C CA . ASP A 1 168 ? 11.648 7.048 -9.292 1.00 90.12 168 ASP A CA 1
ATOM 1352 C C . ASP A 1 168 ? 13.050 7.659 -9.328 1.00 90.12 168 ASP A C 1
ATOM 1354 O O . ASP A 1 168 ? 13.213 8.862 -9.091 1.00 90.12 168 ASP A O 1
ATOM 1358 N N . TRP A 1 169 ? 14.047 6.824 -9.592 1.00 87.06 169 TRP A N 1
ATOM 1359 C CA . TRP A 1 169 ? 15.452 7.209 -9.639 1.00 87.06 169 TRP A CA 1
ATOM 1360 C C . TRP A 1 169 ? 16.036 6.732 -10.954 1.00 87.06 169 TRP A C 1
ATOM 1362 O O . TRP A 1 169 ? 16.011 5.543 -11.263 1.00 87.06 169 TRP A O 1
ATOM 1372 N N . VAL A 1 170 ? 16.570 7.676 -11.719 1.00 87.06 170 VAL A N 1
ATOM 1373 C CA . VAL A 1 170 ? 17.178 7.414 -13.018 1.00 87.06 170 VAL A CA 1
ATOM 1374 C C . VAL A 1 170 ? 18.569 8.015 -13.041 1.00 87.06 170 VAL A C 1
ATOM 1376 O O . VAL A 1 170 ? 18.787 9.102 -12.503 1.00 87.06 170 VAL A O 1
ATOM 1379 N N . ASP A 1 171 ? 19.484 7.308 -13.685 1.00 84.56 171 ASP A N 1
ATOM 1380 C CA . ASP A 1 171 ? 20.788 7.831 -14.056 1.00 84.56 171 ASP A CA 1
ATOM 1381 C C . ASP A 1 171 ? 20.953 7.706 -15.571 1.00 84.56 171 ASP A C 1
ATOM 1383 O O . ASP A 1 171 ? 20.426 6.782 -16.200 1.00 84.56 171 ASP A O 1
ATOM 1387 N N . THR A 1 172 ? 21.645 8.667 -16.167 1.00 76.19 172 THR A N 1
ATOM 1388 C CA . THR A 1 172 ? 21.958 8.666 -17.595 1.00 76.19 172 THR A CA 1
ATOM 1389 C C . THR A 1 172 ? 23.468 8.727 -17.743 1.00 76.19 172 THR A C 1
ATOM 1391 O O . THR A 1 172 ? 24.055 9.711 -17.288 1.00 76.19 172 THR A O 1
ATOM 1394 N N . PRO A 1 173 ? 24.106 7.733 -18.386 1.00 68.88 173 PRO A N 1
ATOM 1395 C CA . PRO A 1 173 ? 25.541 7.789 -18.610 1.00 68.88 173 PRO A CA 1
ATOM 1396 C C . PRO A 1 173 ? 25.903 9.042 -19.420 1.00 68.88 173 PRO A C 1
ATOM 1398 O O . PRO A 1 173 ? 25.208 9.380 -20.382 1.00 68.88 173 PRO A O 1
ATOM 1401 N N . ASN A 1 174 ? 26.969 9.726 -18.991 1.00 52.50 174 ASN A N 1
ATOM 1402 C CA . ASN A 1 174 ? 27.547 10.889 -19.678 1.00 52.50 174 ASN A CA 1
ATOM 1403 C C . ASN A 1 174 ? 28.162 10.521 -21.033 1.00 52.50 174 ASN A C 1
ATOM 1405 O O . ASN A 1 174 ? 28.771 9.429 -21.129 1.00 52.50 174 ASN A O 1
#

Organism: NCBI:txid74358